Protein AF-A0A1E4Q6E5-F1 (afdb_monomer_lite)

Sequence (158 aa):
MPNKPRKTAEAQALTAAINAAEMKKAAVAAALGVSPGLVSQWASGRTPVPPDTAPPLAQLLGLPDPGTISARYRKVAATQTVTVTKATQPADLKKLEQAVVALEAETHELRAALLVMAAVMKQHRPAEAAAAAAALHRQLPAKQRETGLLARILKVLE

Structure (mmCIF, N/CA/C/O backbone):
data_AF-A0A1E4Q6E5-F1
#
_entry.id   AF-A0A1E4Q6E5-F1
#
loop_
_atom_site.group_PDB
_atom_site.id
_atom_site.type_symbol
_atom_site.label_atom_id
_atom_site.label_alt_id
_atom_site.label_comp_id
_atom_site.label_asym_id
_atom_site.label_entity_id
_atom_site.label_seq_id
_atom_site.pdbx_PDB_ins_code
_atom_site.Cartn_x
_atom_site.Cartn_y
_atom_site.Cartn_z
_atom_site.occupancy
_atom_site.B_iso_or_equiv
_atom_site.auth_seq_id
_atom_site.auth_comp_id
_atom_site.auth_asym_id
_atom_site.auth_atom_id
_atom_site.pdbx_PDB_model_num
ATOM 1 N N . MET A 1 1 ? -13.728 -20.146 47.454 1.00 41.78 1 MET A N 1
ATOM 2 C CA . MET A 1 1 ? -14.135 -19.736 46.087 1.00 41.78 1 MET A CA 1
ATOM 3 C C . MET A 1 1 ? -12.882 -19.639 45.223 1.00 41.78 1 MET A C 1
ATOM 5 O O . MET A 1 1 ? -11.941 -19.005 45.687 1.00 41.78 1 MET A O 1
ATOM 9 N N . PRO A 1 2 ? -12.796 -20.266 44.037 1.00 43.66 2 PRO A N 1
ATOM 10 C CA . PRO A 1 2 ? -11.593 -20.161 43.215 1.00 43.66 2 PRO A CA 1
ATOM 11 C C . PRO A 1 2 ? -11.468 -18.737 42.654 1.00 43.66 2 PRO A C 1
ATOM 13 O O . PRO A 1 2 ? -12.396 -18.210 42.039 1.00 43.66 2 PRO A O 1
ATOM 16 N N . ASN A 1 3 ? -10.323 -18.109 42.920 1.00 46.25 3 ASN A N 1
ATOM 17 C CA . ASN A 1 3 ? -9.972 -16.756 42.502 1.00 46.25 3 ASN A CA 1
ATOM 18 C C . ASN A 1 3 ? -9.888 -16.711 40.964 1.00 46.25 3 ASN A C 1
ATOM 20 O O . ASN A 1 3 ? -8.966 -17.277 40.377 1.00 46.25 3 ASN A O 1
ATOM 24 N N . LYS A 1 4 ? -10.882 -16.112 40.291 1.00 55.19 4 LYS A N 1
ATOM 25 C CA . LYS A 1 4 ? -10.839 -15.942 38.830 1.00 55.19 4 LYS A CA 1
ATOM 26 C C . LYS A 1 4 ? -9.625 -15.062 38.502 1.00 55.19 4 LYS A C 1
ATOM 28 O O . LYS A 1 4 ? -9.512 -13.988 39.091 1.00 55.19 4 LYS A O 1
ATOM 33 N N . PRO A 1 5 ? -8.732 -15.467 37.583 1.00 56.28 5 PRO A N 1
ATOM 34 C CA . PRO A 1 5 ? -7.579 -14.650 37.233 1.00 56.28 5 PRO A CA 1
ATOM 35 C C . PRO A 1 5 ? -8.049 -13.265 36.778 1.00 56.28 5 PRO A C 1
ATOM 37 O O . PRO A 1 5 ? -8.998 -13.139 35.997 1.00 56.28 5 PRO A O 1
ATOM 40 N N . ARG A 1 6 ? -7.408 -12.220 37.308 1.00 66.81 6 ARG A N 1
ATOM 41 C CA . ARG A 1 6 ? -7.740 -10.827 37.005 1.00 66.81 6 ARG A CA 1
ATOM 42 C C . ARG A 1 6 ? -7.512 -10.594 35.509 1.00 66.81 6 ARG A C 1
ATOM 44 O O . ARG A 1 6 ? -6.384 -10.694 35.037 1.00 66.81 6 ARG A O 1
ATOM 51 N N . LYS A 1 7 ? -8.587 -10.317 34.762 1.00 77.12 7 LYS A N 1
ATOM 52 C CA . LYS A 1 7 ? -8.506 -9.975 33.332 1.00 77.12 7 LYS A CA 1
ATOM 53 C C . LYS A 1 7 ? -7.552 -8.796 33.129 1.00 77.12 7 LYS A C 1
ATOM 55 O O . LYS A 1 7 ? -7.599 -7.854 33.923 1.00 77.12 7 LYS A O 1
ATOM 60 N N . THR A 1 8 ? -6.757 -8.820 32.059 1.00 86.38 8 THR A N 1
ATOM 61 C CA . THR A 1 8 ? -5.918 -7.674 31.673 1.00 86.38 8 THR A CA 1
ATOM 62 C C . THR A 1 8 ? -6.781 -6.447 31.363 1.00 86.38 8 THR A C 1
ATOM 64 O O . THR A 1 8 ? -7.965 -6.586 31.041 1.00 86.38 8 THR A O 1
ATOM 67 N N . ALA A 1 9 ? -6.204 -5.247 31.459 1.00 86.56 9 ALA A N 1
ATOM 68 C CA . ALA A 1 9 ? -6.921 -4.004 31.173 1.00 86.56 9 ALA A CA 1
ATOM 69 C C . ALA A 1 9 ? -7.485 -3.994 29.740 1.00 86.56 9 ALA A C 1
ATOM 71 O O . ALA A 1 9 ? -8.630 -3.608 29.530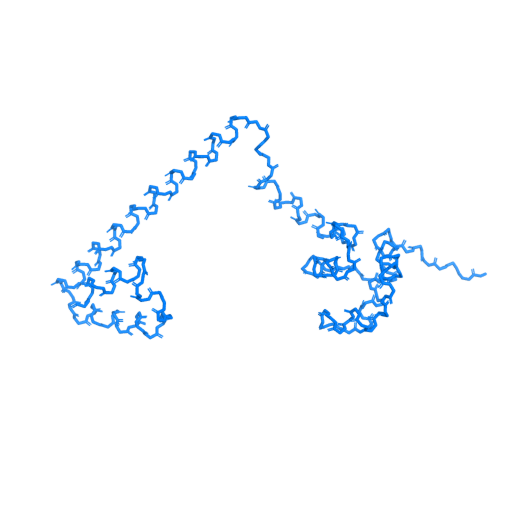 1.00 86.56 9 ALA A O 1
ATOM 72 N N . GLU A 1 10 ? -6.732 -4.528 28.776 1.00 90.12 10 GLU A N 1
ATOM 73 C CA . GLU A 1 10 ? -7.139 -4.643 27.374 1.00 90.12 10 GLU A CA 1
ATOM 74 C C . GLU A 1 10 ? -8.318 -5.606 27.199 1.00 90.12 10 GLU A C 1
ATOM 76 O O . GLU A 1 10 ? -9.255 -5.321 26.460 1.00 90.12 10 GLU A O 1
ATOM 81 N N . ALA A 1 11 ? -8.314 -6.741 27.904 1.00 90.44 11 ALA A N 1
ATOM 82 C CA . ALA A 1 11 ? -9.408 -7.708 27.842 1.00 90.44 11 ALA A CA 1
ATOM 83 C C . ALA A 1 11 ? -10.691 -7.168 28.492 1.00 90.44 11 ALA A C 1
ATOM 85 O O . ALA A 1 11 ? -11.801 -7.486 28.051 1.00 90.44 11 ALA A O 1
ATOM 86 N N . GLN A 1 12 ? -10.551 -6.350 29.541 1.00 91.12 12 GLN A N 1
ATOM 87 C CA . GLN A 1 12 ? -11.666 -5.628 30.152 1.00 91.12 12 GLN A CA 1
ATOM 88 C C . GLN A 1 12 ? -12.218 -4.569 29.196 1.00 91.12 12 GLN A C 1
ATOM 90 O O . GLN A 1 12 ? -13.422 -4.572 28.953 1.00 91.12 12 GLN A O 1
ATOM 95 N N . ALA A 1 13 ? -11.350 -3.750 28.594 1.00 90.88 13 ALA A N 1
ATOM 96 C CA . ALA A 1 13 ? -11.724 -2.749 27.598 1.00 90.88 13 ALA A CA 1
ATOM 97 C C . ALA A 1 13 ? -12.431 -3.385 26.394 1.00 90.88 13 ALA A C 1
ATOM 99 O O . ALA A 1 13 ? -13.506 -2.940 26.007 1.00 90.88 13 ALA A O 1
ATOM 100 N N . LEU A 1 14 ? -11.901 -4.495 25.872 1.00 91.31 14 LEU A N 1
ATOM 101 C CA . LEU A 1 14 ? -12.527 -5.242 24.784 1.00 91.31 14 LEU A CA 1
ATOM 102 C C . LEU A 1 14 ? -13.898 -5.800 25.185 1.00 91.31 14 LEU A C 1
ATOM 104 O O . LEU A 1 14 ? -14.845 -5.730 24.409 1.00 91.31 14 LEU A O 1
ATOM 108 N N . THR A 1 15 ? -14.029 -6.349 26.397 1.00 91.94 15 THR A N 1
ATOM 109 C CA . THR A 1 15 ? -15.328 -6.843 26.885 1.00 91.94 15 THR A CA 1
ATOM 110 C C . THR A 1 15 ? -16.342 -5.702 26.991 1.00 91.94 15 THR A C 1
ATOM 112 O O . THR A 1 15 ? -17.484 -5.868 26.572 1.00 91.94 15 THR A O 1
ATOM 115 N N . ALA A 1 16 ? -15.930 -4.552 27.530 1.00 91.31 16 ALA A N 1
ATOM 116 C CA . ALA A 1 16 ? -16.781 -3.376 27.651 1.00 91.31 16 ALA A CA 1
ATOM 117 C C . ALA A 1 16 ? -17.204 -2.841 26.276 1.00 91.31 16 ALA A C 1
ATOM 119 O O . ALA A 1 16 ? -18.380 -2.566 26.078 1.00 91.31 16 ALA A O 1
ATOM 120 N N . ALA A 1 17 ? -16.280 -2.781 25.316 1.00 90.75 17 ALA A N 1
ATOM 121 C CA . ALA A 1 17 ? -16.548 -2.324 23.957 1.00 90.75 17 ALA A CA 1
ATOM 122 C C . ALA A 1 17 ? -17.511 -3.248 23.197 1.00 90.75 17 ALA A C 1
ATOM 124 O O . ALA A 1 17 ? -18.442 -2.769 22.562 1.00 90.75 17 ALA A O 1
ATOM 125 N N . ILE A 1 18 ? -17.351 -4.572 23.318 1.00 91.25 18 ILE A N 1
ATOM 126 C CA . ILE A 1 18 ? -18.290 -5.543 22.727 1.00 91.25 18 ILE A CA 1
ATOM 127 C C . ILE A 1 18 ? -19.698 -5.364 23.306 1.00 91.25 18 ILE A C 1
ATOM 129 O O . ILE A 1 18 ? -20.674 -5.407 22.561 1.00 91.25 18 ILE A O 1
ATOM 133 N N . ASN A 1 19 ? -19.801 -5.150 24.621 1.00 91.50 19 ASN A N 1
ATOM 134 C CA . ASN A 1 19 ? -21.086 -4.926 25.277 1.00 91.50 19 ASN A CA 1
ATOM 135 C C . ASN A 1 19 ? -21.708 -3.579 24.877 1.00 91.50 19 ASN A C 1
ATOM 137 O O . ASN A 1 19 ? -22.906 -3.528 24.633 1.00 91.50 19 ASN A O 1
ATOM 141 N N . ALA A 1 20 ? -20.908 -2.512 24.793 1.00 89.56 20 ALA A N 1
ATOM 142 C CA . ALA A 1 20 ? -21.362 -1.179 24.398 1.00 89.56 20 ALA A CA 1
ATOM 143 C C . ALA A 1 20 ? -21.815 -1.123 22.931 1.00 89.56 20 ALA A C 1
ATOM 145 O O . ALA A 1 20 ? -22.744 -0.394 22.609 1.00 89.56 20 ALA A O 1
ATOM 146 N N . ALA A 1 21 ? -21.195 -1.922 22.061 1.00 87.50 21 ALA A N 1
ATOM 147 C CA . ALA A 1 21 ? -21.616 -2.096 20.674 1.00 87.50 21 ALA A CA 1
ATOM 148 C C . ALA A 1 21 ? -22.818 -3.054 20.521 1.00 87.50 21 ALA A C 1
ATOM 150 O O . ALA A 1 21 ? -23.225 -3.342 19.399 1.00 87.50 21 ALA A O 1
ATOM 151 N N . GLU A 1 22 ? -23.337 -3.611 21.624 1.00 91.19 22 GLU A N 1
ATOM 152 C CA . GLU A 1 22 ? -24.423 -4.605 21.661 1.00 91.19 22 GLU A CA 1
ATOM 153 C C . GLU A 1 22 ? -24.189 -5.825 20.744 1.00 91.19 22 GLU A C 1
ATOM 155 O O . GLU A 1 22 ? -25.112 -6.523 20.316 1.00 91.19 22 GLU A O 1
ATOM 160 N N . MET A 1 23 ? -22.921 -6.135 20.457 1.00 87.81 23 MET A N 1
ATOM 161 C CA . MET A 1 23 ? -22.555 -7.204 19.538 1.00 87.81 23 MET A CA 1
ATOM 162 C C . MET A 1 23 ? -22.366 -8.531 20.266 1.00 87.81 23 MET A C 1
ATOM 164 O O . MET A 1 23 ? -21.691 -8.646 21.291 1.00 87.81 23 MET A O 1
ATOM 168 N N . LYS A 1 24 ? -22.866 -9.614 19.666 1.00 90.62 24 LYS A N 1
ATOM 169 C CA . LYS A 1 24 ? -22.491 -10.967 20.094 1.00 90.62 24 LYS A CA 1
ATOM 170 C C . LYS A 1 24 ? -21.067 -11.273 19.633 1.00 90.62 24 LYS A C 1
ATOM 172 O O . LYS A 1 24 ? -20.703 -10.991 18.495 1.00 90.62 24 LYS A O 1
ATOM 177 N N . LYS A 1 25 ? -20.287 -11.979 20.459 1.00 87.06 25 LYS A N 1
ATOM 178 C CA . LYS A 1 25 ? -18.923 -12.429 20.099 1.00 87.06 25 LYS A CA 1
ATOM 179 C C . LYS A 1 25 ? -18.864 -13.212 18.783 1.00 87.06 25 LYS A C 1
ATOM 181 O O . LYS A 1 25 ? -17.869 -13.127 18.077 1.00 87.06 25 LYS A O 1
ATOM 186 N N . ALA A 1 26 ? -19.921 -13.955 18.450 1.00 88.50 26 ALA A N 1
ATOM 187 C CA . ALA A 1 26 ? -20.032 -14.664 17.176 1.00 88.50 26 ALA A CA 1
ATOM 188 C C . ALA A 1 26 ? -20.164 -13.712 15.973 1.00 88.50 26 ALA A C 1
ATOM 190 O O . ALA A 1 26 ? -19.572 -13.974 14.933 1.00 88.50 26 ALA A O 1
ATOM 191 N N . ALA A 1 27 ? -20.876 -12.591 16.128 1.00 88.62 27 ALA A N 1
ATOM 192 C CA . ALA A 1 27 ? -20.986 -11.566 15.091 1.00 88.62 27 ALA A CA 1
ATOM 193 C C . ALA A 1 27 ? -19.651 -10.833 14.894 1.00 88.62 27 ALA A C 1
ATOM 195 O O . ALA A 1 27 ? -19.216 -10.642 13.765 1.00 88.62 27 ALA A O 1
ATOM 196 N N . VAL A 1 28 ? -18.955 -10.520 15.994 1.00 89.69 28 VAL A N 1
ATOM 197 C CA . VAL A 1 28 ? -17.590 -9.964 15.954 1.00 89.69 28 VAL A CA 1
ATOM 198 C C . VAL A 1 28 ? -16.631 -10.917 15.236 1.00 89.69 28 VAL A C 1
ATOM 200 O O . VAL A 1 28 ? -15.844 -10.498 14.395 1.00 89.69 28 VAL A O 1
ATOM 203 N N . ALA A 1 29 ? -16.718 -12.213 15.538 1.00 90.62 29 ALA A N 1
ATOM 204 C CA . ALA A 1 29 ? -15.892 -13.236 14.910 1.00 90.62 29 ALA A CA 1
ATOM 205 C C . ALA A 1 29 ? -16.151 -13.345 13.399 1.00 90.62 29 ALA A C 1
ATOM 207 O O . ALA A 1 29 ? -15.201 -13.360 12.621 1.00 90.62 29 ALA A O 1
ATOM 208 N N . ALA A 1 30 ? -17.424 -13.353 12.991 1.00 90.31 30 ALA A N 1
ATOM 209 C CA . ALA A 1 30 ? -17.822 -13.401 11.587 1.00 90.31 30 ALA A CA 1
ATOM 210 C C . ALA A 1 30 ? -17.331 -12.174 10.804 1.00 90.31 30 ALA A C 1
ATOM 212 O O . ALA A 1 30 ? -16.761 -12.329 9.729 1.00 90.31 30 ALA A O 1
ATOM 213 N N . ALA A 1 31 ? -17.480 -10.973 11.369 1.00 89.50 31 ALA A N 1
ATOM 214 C CA . ALA A 1 31 ? -17.026 -9.732 10.741 1.00 89.50 31 ALA A CA 1
ATOM 215 C C . ALA A 1 31 ? -15.499 -9.669 10.560 1.00 89.50 31 ALA A C 1
ATOM 217 O O . ALA A 1 31 ? -15.015 -9.040 9.625 1.00 89.50 31 ALA A O 1
ATOM 218 N N . LEU A 1 32 ? -14.740 -10.335 11.433 1.00 88.31 32 LEU A N 1
ATOM 219 C CA . LEU A 1 32 ? -13.276 -10.377 11.382 1.00 88.31 32 LEU A CA 1
ATOM 220 C C . LEU A 1 32 ? -12.714 -11.623 10.684 1.00 88.31 32 LEU A C 1
ATOM 222 O O . LEU A 1 32 ? -11.496 -11.762 10.595 1.00 88.31 32 LEU A O 1
ATOM 226 N N . GLY A 1 33 ? -13.564 -12.548 10.227 1.00 89.62 33 GLY A N 1
ATOM 227 C CA . GLY A 1 33 ? -13.124 -13.808 9.619 1.00 89.62 33 GLY A CA 1
ATOM 228 C C . GLY A 1 33 ? -12.360 -14.731 10.579 1.00 89.62 33 GLY A C 1
ATOM 229 O O . GLY A 1 33 ? -11.507 -15.503 10.147 1.00 89.62 33 GLY A O 1
ATOM 230 N N . VAL A 1 34 ? -12.636 -14.654 11.886 1.00 91.50 34 VAL A N 1
ATOM 231 C CA . VAL A 1 34 ? -11.973 -15.465 12.924 1.00 91.50 34 VAL A CA 1
ATOM 232 C C . VAL A 1 34 ? -12.952 -16.397 13.634 1.00 91.50 34 VAL A C 1
ATOM 234 O O . VAL A 1 34 ? -14.167 -16.281 13.500 1.00 91.50 34 VAL A O 1
ATOM 237 N N . SER A 1 35 ? -12.439 -17.333 14.438 1.00 91.25 35 SER A N 1
ATOM 238 C CA . SER A 1 35 ? -13.304 -18.218 15.224 1.00 91.25 35 SER A CA 1
ATOM 239 C C . SER A 1 35 ? -13.895 -17.503 16.461 1.00 91.25 35 SER A C 1
ATOM 241 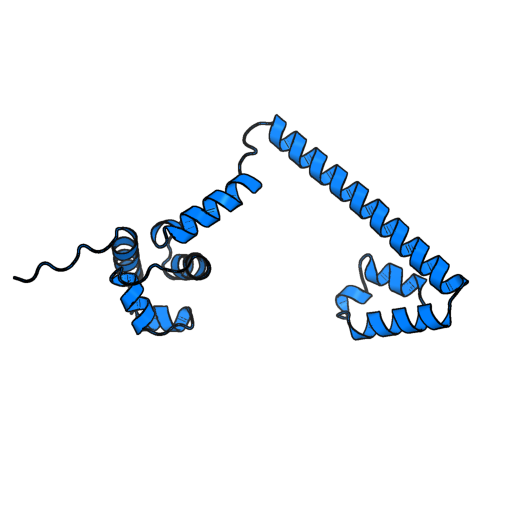O O . SER A 1 35 ? -13.197 -16.735 17.133 1.00 91.25 35 SER A O 1
ATOM 243 N N . PRO A 1 36 ? -15.152 -17.789 16.860 1.00 88.75 36 PRO A N 1
ATOM 244 C CA . PRO A 1 36 ? -15.748 -17.233 18.086 1.00 88.75 36 PRO A CA 1
ATOM 245 C C . PRO A 1 36 ? -14.982 -17.591 19.370 1.00 88.75 36 PRO A C 1
ATOM 247 O O . PRO A 1 36 ? -14.992 -16.843 20.357 1.00 88.75 36 PRO A O 1
ATOM 250 N N . GLY A 1 37 ? -14.295 -18.738 19.357 1.00 90.75 37 GLY A N 1
ATOM 251 C CA . GLY A 1 37 ? -13.405 -19.162 20.435 1.00 90.75 37 GLY A CA 1
ATOM 252 C C . GLY A 1 37 ? -12.225 -18.209 20.610 1.00 90.75 37 GLY A C 1
ATOM 253 O O . GLY A 1 37 ? -11.898 -17.854 21.741 1.00 90.75 37 GLY A O 1
ATOM 254 N N . LEU A 1 38 ? -11.648 -17.721 19.509 1.00 91.12 38 LEU A N 1
ATOM 255 C CA . LEU A 1 38 ? -10.535 -16.778 19.534 1.00 91.12 38 LEU A CA 1
ATOM 256 C C . LEU A 1 38 ? -10.955 -15.421 20.120 1.00 91.12 38 LEU A C 1
ATOM 258 O O . LEU A 1 38 ? -10.299 -14.914 21.028 1.00 91.12 38 LEU A O 1
ATOM 262 N N . VAL A 1 39 ? -12.123 -14.901 19.727 1.00 90.81 39 VAL A N 1
ATOM 263 C CA . VAL A 1 39 ? -12.701 -13.679 20.327 1.00 90.81 39 VAL A CA 1
ATOM 264 C C . VAL A 1 39 ? -12.938 -13.854 21.832 1.00 90.81 39 VAL A C 1
ATOM 266 O O . VAL A 1 39 ? -12.725 -12.937 22.629 1.00 90.81 39 VAL A O 1
ATOM 269 N N . SER A 1 40 ? -13.334 -15.053 22.263 1.00 91.19 40 SER A N 1
ATOM 270 C CA . SER A 1 40 ? -13.495 -15.364 23.687 1.00 91.19 40 SER A CA 1
ATOM 271 C C . SER A 1 40 ? -12.161 -15.416 24.438 1.00 91.19 40 SER A C 1
ATOM 273 O O . SER A 1 40 ? -12.094 -14.966 25.586 1.00 91.19 40 SER A O 1
ATOM 275 N N . GLN A 1 41 ? -11.094 -15.913 23.810 1.00 91.12 41 GLN A N 1
ATOM 276 C CA . GLN A 1 41 ? -9.739 -15.896 24.372 1.00 91.12 41 GLN A CA 1
ATOM 277 C C . GLN A 1 41 ? -9.215 -14.463 24.523 1.00 91.12 41 GLN A C 1
ATOM 279 O O . GLN A 1 41 ? -8.656 -14.136 25.571 1.00 91.12 41 GLN A O 1
ATOM 284 N N . TRP A 1 42 ? -9.491 -13.587 23.553 1.00 93.12 42 TRP A N 1
ATOM 285 C CA . TRP A 1 42 ? -9.176 -12.160 23.646 1.00 93.12 42 TRP A CA 1
ATOM 286 C C . TRP A 1 42 ? -9.939 -11.466 24.780 1.00 93.12 42 TRP A C 1
ATOM 288 O O . TRP A 1 42 ? -9.332 -10.864 25.661 1.00 93.12 42 TRP A O 1
ATOM 298 N N . ALA A 1 43 ? -11.264 -11.624 24.846 1.00 90.19 43 ALA A N 1
ATOM 299 C CA . ALA A 1 43 ? -12.104 -10.989 25.873 1.00 90.19 43 ALA A CA 1
ATOM 300 C C . ALA A 1 43 ? -11.877 -11.534 27.303 1.00 90.19 43 ALA A C 1
ATOM 302 O O . ALA A 1 43 ? -12.309 -10.941 28.299 1.00 90.19 43 ALA A O 1
ATOM 303 N N . SER A 1 44 ? -11.243 -12.701 27.428 1.00 88.75 44 SER A N 1
ATOM 304 C CA . SER A 1 44 ? -10.818 -13.270 28.715 1.00 88.75 44 SER A CA 1
ATOM 305 C C . SER A 1 44 ? -9.379 -12.910 29.084 1.00 88.75 44 SER A C 1
ATOM 307 O O . SER A 1 44 ? -9.000 -13.104 30.236 1.00 88.75 44 SER A O 1
ATOM 309 N N . GLY A 1 45 ? -8.597 -12.369 28.146 1.00 87.50 45 GLY A N 1
ATOM 310 C CA . GLY A 1 45 ? -7.188 -12.033 28.342 1.00 87.50 45 GLY A CA 1
ATOM 311 C C . GLY A 1 45 ? -6.247 -13.237 28.304 1.00 87.50 45 GLY A C 1
ATOM 312 O O . GLY A 1 45 ? -5.079 -13.093 28.645 1.00 87.50 45 GLY A O 1
ATOM 313 N N . ARG A 1 46 ? -6.727 -14.421 27.893 1.00 87.62 46 ARG A N 1
ATOM 314 C CA . ARG A 1 46 ? -5.886 -15.622 27.727 1.00 87.62 46 ARG A CA 1
ATOM 315 C C . ARG A 1 46 ? -4.892 -15.455 26.579 1.00 87.62 46 ARG A C 1
ATOM 317 O O . ARG A 1 46 ? -3.771 -15.945 26.658 1.00 87.62 46 ARG A O 1
ATOM 324 N N . THR A 1 47 ? -5.310 -14.747 25.537 1.00 89.06 47 THR A N 1
ATOM 325 C CA . THR A 1 47 ? -4.485 -14.421 24.376 1.00 89.06 47 THR A CA 1
ATOM 326 C C . THR A 1 47 ? -4.685 -12.942 24.061 1.00 89.06 47 THR A C 1
ATOM 328 O O . THR A 1 47 ? -5.826 -12.483 24.079 1.00 89.06 47 THR A O 1
ATOM 331 N N . PRO A 1 48 ? -3.623 -12.167 23.796 1.00 89.31 48 PRO A N 1
ATOM 332 C CA . PRO A 1 48 ? -3.768 -10.768 23.411 1.00 89.31 48 PRO A CA 1
ATOM 333 C C . PRO A 1 48 ? -4.335 -10.635 21.992 1.00 89.31 48 PRO A C 1
ATOM 335 O O . PRO A 1 48 ? -4.108 -11.500 21.144 1.00 89.31 48 PRO A O 1
ATOM 338 N N . VAL A 1 49 ? -5.015 -9.520 21.718 1.00 91.19 49 VAL A N 1
ATOM 339 C CA . VAL A 1 49 ? -5.430 -9.155 20.355 1.00 91.19 49 VAL A CA 1
ATOM 340 C C . VAL A 1 49 ? -4.178 -8.851 19.513 1.00 91.19 49 VAL A C 1
ATOM 342 O O . VAL A 1 49 ? -3.364 -8.012 19.930 1.00 91.19 49 VAL A O 1
ATOM 345 N N . PRO A 1 50 ? -3.986 -9.506 18.352 1.00 90.88 50 PRO A N 1
ATOM 346 C CA . PRO A 1 50 ? -2.866 -9.224 17.455 1.00 90.88 50 PRO A CA 1
ATOM 347 C C . PRO A 1 50 ? -2.864 -7.768 16.954 1.00 90.88 50 PRO A C 1
ATOM 349 O O . PRO A 1 50 ? -3.939 -7.182 16.822 1.00 90.88 50 PRO A O 1
ATOM 352 N N . PRO A 1 51 ? -1.691 -7.180 16.643 1.00 88.31 51 PRO A N 1
ATOM 353 C CA . PRO A 1 51 ? -1.598 -5.813 16.126 1.00 88.31 51 PRO A CA 1
ATOM 354 C C . PRO A 1 51 ? -2.445 -5.583 14.875 1.00 88.31 51 PRO A C 1
ATOM 356 O O . PRO A 1 51 ? -3.193 -4.617 14.836 1.00 88.31 51 PRO A O 1
ATOM 359 N N . ASP A 1 52 ? -2.397 -6.501 13.912 1.00 87.81 52 ASP A N 1
ATOM 360 C CA . ASP A 1 52 ? -3.083 -6.345 12.621 1.00 87.81 52 ASP A CA 1
ATOM 361 C C . ASP A 1 52 ? -4.608 -6.457 12.751 1.00 87.81 52 ASP A C 1
ATOM 363 O O . ASP A 1 52 ? -5.362 -5.885 11.970 1.00 87.81 52 ASP A O 1
ATOM 367 N N . THR A 1 53 ? -5.080 -7.170 13.777 1.00 91.88 53 THR A N 1
ATOM 368 C CA . THR A 1 53 ? -6.510 -7.331 14.066 1.00 91.88 5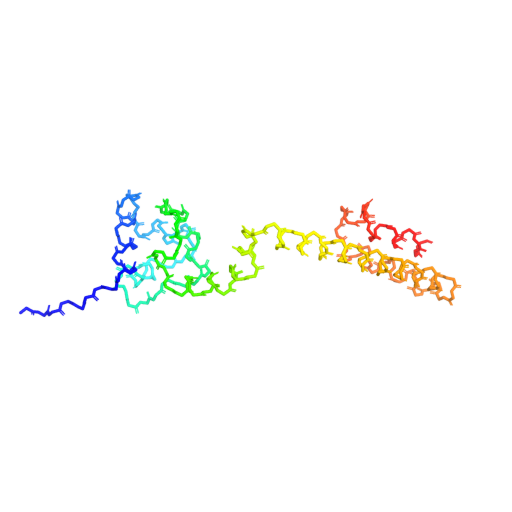3 THR A CA 1
ATOM 369 C C . THR A 1 53 ? -7.065 -6.190 14.917 1.00 91.88 53 THR A C 1
ATOM 371 O O . THR A 1 53 ? -8.276 -5.982 14.941 1.00 91.88 53 THR A O 1
ATOM 374 N N . ALA A 1 54 ? -6.215 -5.438 15.621 1.00 90.94 54 ALA A N 1
ATOM 375 C CA . ALA A 1 54 ? -6.672 -4.392 16.526 1.00 90.94 54 ALA A CA 1
ATOM 376 C C . ALA A 1 54 ? -7.398 -3.242 15.797 1.00 90.94 54 ALA A C 1
ATOM 378 O O . ALA A 1 54 ? -8.489 -2.902 16.251 1.00 90.94 54 ALA A O 1
ATOM 379 N N . PRO A 1 55 ? -6.898 -2.674 14.675 1.00 91.94 55 PRO A N 1
ATOM 380 C CA . PRO A 1 55 ? -7.615 -1.634 13.933 1.00 91.94 55 PRO A CA 1
ATOM 381 C C . PRO A 1 55 ? -9.002 -2.043 13.418 1.00 91.94 55 PRO A C 1
ATOM 383 O O . PRO A 1 55 ? -9.959 -1.339 13.743 1.00 91.94 55 PRO A O 1
ATOM 386 N N . PRO A 1 56 ? -9.176 -3.163 12.682 1.00 91.81 56 PRO A N 1
ATOM 387 C CA . PRO A 1 56 ? -10.500 -3.544 12.192 1.00 91.81 56 PRO A CA 1
ATOM 388 C C . PRO A 1 56 ? -11.459 -3.902 13.335 1.00 91.81 56 PRO A C 1
ATOM 390 O O . PRO A 1 56 ? -12.643 -3.583 13.265 1.00 91.81 56 PRO A O 1
ATOM 393 N N . LEU A 1 57 ? -10.964 -4.502 14.425 1.00 92.38 57 LEU A N 1
ATOM 394 C CA . LEU A 1 57 ? -11.775 -4.776 15.613 1.00 92.38 57 LEU A CA 1
ATOM 395 C C . LEU A 1 57 ? -12.197 -3.485 16.332 1.00 92.38 57 LEU A C 1
ATOM 397 O O . LEU A 1 57 ? -13.340 -3.380 16.760 1.00 92.38 57 LEU A O 1
ATOM 401 N N . ALA A 1 58 ? -11.307 -2.499 16.452 1.00 91.56 58 ALA A N 1
ATOM 402 C CA . ALA A 1 58 ? -11.630 -1.201 17.037 1.00 91.56 58 ALA A CA 1
ATOM 403 C C . ALA A 1 58 ? -12.670 -0.452 16.197 1.00 91.56 58 ALA A C 1
ATOM 405 O O . ALA A 1 58 ? -13.652 0.031 16.750 1.00 91.56 58 ALA A O 1
ATOM 406 N N . GLN A 1 59 ? -12.512 -0.440 14.870 1.00 92.06 59 GLN A N 1
ATOM 407 C CA . GLN A 1 59 ? -13.477 0.163 13.951 1.00 92.06 59 GLN A CA 1
ATOM 408 C C . GLN A 1 59 ? -14.855 -0.495 14.065 1.00 92.06 59 GLN A C 1
ATOM 410 O O . GLN A 1 59 ? -15.860 0.203 14.175 1.00 92.06 59 GLN A O 1
ATOM 415 N N . LEU A 1 60 ? -14.900 -1.830 14.096 1.00 92.12 60 LEU A N 1
ATOM 416 C CA . LEU A 1 60 ? -16.142 -2.586 14.254 1.00 92.12 60 LEU A CA 1
ATOM 417 C C . LEU A 1 60 ? -16.857 -2.267 15.574 1.00 92.12 60 LEU A C 1
ATOM 419 O O . LEU A 1 60 ? -18.081 -2.233 15.621 1.00 92.12 60 LEU A O 1
ATOM 423 N N . LEU A 1 61 ? -16.091 -2.035 16.640 1.00 90.81 61 LEU A N 1
ATOM 424 C CA . LEU A 1 61 ? -16.607 -1.732 17.974 1.00 90.81 61 LEU A CA 1
ATOM 425 C C . LEU A 1 61 ? -16.781 -0.228 18.243 1.00 90.81 61 LEU A C 1
ATOM 427 O O . LEU A 1 61 ? -17.095 0.146 19.371 1.00 90.81 61 LEU A O 1
ATOM 431 N N . GLY A 1 62 ? -16.553 0.637 17.249 1.00 88.69 62 GLY A N 1
ATOM 432 C CA . GLY A 1 62 ? -16.655 2.091 17.404 1.00 88.69 62 GLY A CA 1
ATOM 433 C C . GLY A 1 62 ? -15.616 2.699 18.354 1.00 88.69 62 GLY A C 1
ATOM 434 O O . GLY A 1 62 ? -15.843 3.768 18.918 1.00 88.69 62 GLY A O 1
ATOM 435 N N . LEU A 1 63 ? -14.482 2.029 18.566 1.00 88.25 63 LEU A N 1
ATOM 436 C CA . LEU A 1 63 ? -13.400 2.526 19.409 1.00 88.25 63 LEU A CA 1
ATOM 437 C C . LEU A 1 63 ? -12.482 3.468 18.613 1.00 88.25 63 LEU A C 1
ATOM 439 O O . LEU A 1 63 ? -11.978 3.072 17.561 1.00 88.25 63 LEU A O 1
ATOM 443 N N . PRO A 1 64 ? -12.191 4.677 19.129 1.00 83.62 64 PRO A N 1
ATOM 444 C CA . PRO A 1 64 ? -11.345 5.645 18.431 1.00 83.62 64 PRO A CA 1
ATOM 445 C C . PRO A 1 64 ? -9.858 5.258 18.421 1.00 83.62 64 PRO A C 1
ATOM 447 O O . PRO A 1 64 ? -9.134 5.661 17.516 1.00 83.62 64 PRO A O 1
ATOM 450 N N . ASP A 1 65 ? -9.393 4.480 19.406 1.00 88.06 65 ASP A N 1
ATOM 451 C CA . ASP A 1 65 ? -7.996 4.041 19.508 1.00 88.06 65 ASP A CA 1
ATOM 452 C C . ASP A 1 65 ? -7.888 2.507 19.630 1.00 88.06 65 ASP A C 1
ATOM 454 O O . ASP A 1 65 ? -8.267 1.948 20.668 1.00 88.06 65 ASP A O 1
ATOM 458 N N . PRO A 1 66 ? -7.301 1.803 18.640 1.00 89.88 66 PRO A N 1
ATOM 459 C CA . PRO A 1 66 ? -7.029 0.365 18.727 1.00 89.88 66 PRO A CA 1
ATOM 460 C C . PRO A 1 66 ? -6.027 -0.017 19.830 1.00 89.88 66 PRO A C 1
ATOM 462 O O . PRO A 1 66 ? -5.999 -1.164 20.292 1.00 89.88 66 PRO A O 1
ATOM 465 N N . GLY A 1 67 ? -5.218 0.934 20.305 1.00 89.94 67 GLY A N 1
ATOM 466 C CA . GLY A 1 67 ? -4.281 0.758 21.413 1.00 89.94 67 GLY A CA 1
ATOM 467 C C . GLY A 1 67 ? -4.954 0.449 22.753 1.00 89.94 67 GLY A C 1
ATOM 468 O O . GLY A 1 67 ? -4.298 -0.106 23.643 1.00 89.94 67 GLY A O 1
ATOM 469 N N . THR A 1 68 ? -6.249 0.739 22.892 1.00 90.81 68 THR A N 1
ATOM 470 C CA . THR A 1 68 ? -7.062 0.425 24.080 1.00 90.81 68 THR A CA 1
ATOM 471 C C . THR A 1 68 ? -7.287 -1.081 24.263 1.00 90.81 68 THR A C 1
ATOM 473 O O . THR A 1 68 ? -7.322 -1.565 25.393 1.00 90.81 68 THR A O 1
ATOM 476 N N . ILE A 1 69 ? -7.367 -1.835 23.161 1.00 91.44 69 ILE A N 1
ATOM 477 C CA . ILE A 1 69 ? -7.642 -3.284 23.146 1.00 91.44 69 ILE A CA 1
ATOM 478 C C . ILE A 1 69 ? -6.419 -4.133 22.774 1.00 91.44 69 ILE A C 1
ATOM 480 O O . ILE A 1 69 ? -6.447 -5.356 22.916 1.00 91.44 69 ILE A O 1
ATOM 484 N N . SER A 1 70 ? -5.324 -3.508 22.327 1.00 92.75 70 SER A N 1
ATOM 485 C CA . SER A 1 70 ? -4.062 -4.195 22.048 1.00 92.75 70 SER A CA 1
ATOM 486 C C . SER A 1 70 ? -2.842 -3.377 22.472 1.00 92.75 70 SER A C 1
ATOM 488 O O . SER A 1 70 ? -2.419 -2.427 21.811 1.00 92.75 70 SER A O 1
ATOM 490 N N . ALA A 1 71 ? -2.182 -3.815 23.547 1.00 88.81 71 ALA A N 1
ATOM 491 C CA . ALA A 1 71 ? -0.897 -3.257 23.965 1.00 88.81 71 ALA A CA 1
ATOM 492 C C . ALA A 1 71 ? 0.208 -3.465 22.914 1.00 88.81 71 ALA A C 1
ATOM 494 O O . ALA A 1 71 ? 1.107 -2.635 22.782 1.00 88.81 71 ALA A O 1
ATOM 495 N N . ARG A 1 72 ? 0.154 -4.571 22.155 1.00 87.25 72 ARG A N 1
ATOM 496 C CA . ARG A 1 72 ? 1.121 -4.839 21.080 1.00 87.25 72 ARG A CA 1
ATOM 497 C C . ARG A 1 72 ? 0.929 -3.873 19.916 1.00 87.25 72 ARG A C 1
ATOM 499 O O . ARG A 1 72 ? 1.927 -3.339 19.445 1.00 87.25 72 ARG A O 1
ATOM 506 N N . TYR A 1 73 ? -0.317 -3.589 19.526 1.00 88.94 73 TYR A N 1
ATOM 507 C CA . TYR A 1 73 ? -0.607 -2.525 18.565 1.00 88.94 73 TYR A CA 1
ATOM 508 C C . TYR A 1 73 ? -0.033 -1.191 19.039 1.00 88.94 73 TYR A C 1
ATOM 510 O O . TYR A 1 73 ? 0.698 -0.555 18.297 1.00 88.94 73 TYR A O 1
ATOM 518 N N . ARG A 1 74 ? -0.258 -0.816 20.306 1.00 88.88 74 ARG A N 1
ATOM 519 C CA . ARG A 1 74 ? 0.263 0.439 20.872 1.00 88.88 74 ARG A CA 1
ATOM 520 C C . ARG A 1 74 ? 1.787 0.562 20.747 1.00 88.88 74 ARG A C 1
ATOM 522 O O . ARG A 1 74 ? 2.286 1.634 20.431 1.00 88.88 74 ARG A O 1
ATOM 529 N N . LYS A 1 75 ? 2.526 -0.536 20.954 1.00 86.12 75 LYS A N 1
ATOM 530 C CA . LYS A 1 75 ? 3.989 -0.576 20.778 1.00 86.12 75 LYS A CA 1
ATOM 531 C C . LYS A 1 75 ? 4.404 -0.414 19.314 1.00 86.12 75 LYS A C 1
ATOM 533 O O . LYS A 1 75 ? 5.283 0.388 19.036 1.00 86.12 75 LYS A O 1
ATOM 538 N N . VAL A 1 76 ? 3.762 -1.138 18.393 1.00 83.69 76 VAL A N 1
ATOM 539 C CA . VAL A 1 76 ? 4.053 -1.051 16.949 1.00 83.69 76 VAL A CA 1
ATOM 540 C C . VAL A 1 76 ? 3.696 0.333 16.404 1.00 83.69 76 VAL A C 1
ATOM 542 O O . VAL A 1 76 ? 4.506 0.952 15.719 1.00 83.69 76 VAL A O 1
ATOM 545 N N . ALA A 1 77 ? 2.524 0.850 16.772 1.00 79.06 77 ALA A N 1
ATOM 546 C CA . ALA A 1 77 ? 2.070 2.183 16.415 1.00 79.06 77 ALA A CA 1
ATOM 547 C C . ALA A 1 77 ? 3.026 3.250 16.949 1.00 79.06 77 ALA A C 1
ATOM 549 O O . ALA A 1 77 ? 3.372 4.140 16.188 1.00 79.06 77 ALA A O 1
ATOM 550 N N . ALA A 1 78 ? 3.522 3.140 18.189 1.00 71.88 78 ALA A N 1
ATOM 551 C CA . ALA A 1 78 ? 4.530 4.054 18.737 1.00 71.88 78 ALA A CA 1
ATOM 552 C C . ALA A 1 78 ? 5.848 4.027 17.943 1.00 71.88 78 ALA A C 1
ATOM 554 O O . ALA A 1 78 ? 6.460 5.069 17.738 1.00 71.88 78 ALA A O 1
ATOM 555 N N . THR A 1 79 ? 6.276 2.865 17.443 1.00 65.19 79 THR A N 1
ATOM 556 C CA . THR A 1 79 ? 7.466 2.764 16.583 1.00 65.19 79 THR A CA 1
ATOM 557 C C . THR A 1 79 ? 7.234 3.374 15.195 1.00 65.19 79 THR A C 1
ATOM 559 O O . THR A 1 79 ? 8.139 4.005 14.662 1.00 65.19 79 THR A O 1
ATOM 562 N N . GLN A 1 80 ? 6.028 3.251 14.630 1.00 56.97 80 GLN A N 1
ATOM 563 C CA . GLN A 1 80 ? 5.679 3.814 13.314 1.00 56.97 80 GLN A CA 1
ATOM 564 C C . GLN A 1 80 ? 5.333 5.316 13.363 1.00 56.97 80 GLN A C 1
ATOM 566 O O . GLN A 1 80 ? 5.626 6.056 12.427 1.00 56.97 80 GLN A O 1
ATOM 571 N N . THR A 1 81 ? 4.765 5.809 14.468 1.00 47.50 81 THR A N 1
ATOM 572 C CA . THR A 1 81 ? 4.442 7.240 14.663 1.00 47.50 81 THR A CA 1
ATOM 573 C C . THR A 1 81 ? 5.674 8.098 14.925 1.00 47.50 81 THR A C 1
ATOM 575 O O . THR A 1 81 ? 5.653 9.294 14.622 1.00 47.50 81 THR A O 1
ATOM 578 N N . VAL A 1 82 ? 6.784 7.513 15.387 1.00 49.41 82 VAL A N 1
ATOM 579 C CA . VAL A 1 82 ? 8.080 8.213 15.432 1.00 49.41 82 VAL A CA 1
ATOM 580 C C . VAL A 1 82 ? 8.578 8.559 14.019 1.00 49.41 82 VAL A C 1
ATOM 582 O O . VAL A 1 82 ? 9.339 9.508 13.870 1.00 49.41 82 VAL A O 1
ATOM 585 N N . THR A 1 83 ? 8.091 7.884 12.971 1.00 44.97 83 THR A N 1
ATOM 586 C CA . THR A 1 83 ? 8.489 8.156 11.580 1.00 44.97 83 THR A CA 1
ATOM 587 C C . THR A 1 83 ? 7.590 9.175 10.864 1.00 44.97 83 THR A C 1
ATOM 589 O O . THR A 1 83 ? 8.019 9.732 9.861 1.00 44.97 83 THR A O 1
ATOM 592 N N . VAL A 1 84 ? 6.375 9.472 11.358 1.00 49.25 84 VAL A N 1
ATOM 593 C CA . VAL A 1 84 ? 5.414 10.340 10.626 1.00 49.25 84 VAL A CA 1
ATOM 594 C C . VAL A 1 84 ? 4.816 11.491 11.455 1.00 49.25 84 VAL A C 1
ATOM 596 O O . VAL A 1 84 ? 4.415 12.498 10.884 1.00 49.25 84 VAL A O 1
ATOM 599 N N . THR A 1 85 ? 4.786 11.432 12.792 1.00 44.59 85 THR A N 1
ATOM 600 C CA . THR A 1 85 ? 3.993 12.389 13.611 1.00 44.59 85 THR A CA 1
ATOM 601 C C . THR A 1 85 ? 4.782 13.265 14.585 1.00 44.59 85 THR A C 1
ATOM 603 O O . THR A 1 85 ? 4.220 13.764 15.557 1.00 44.59 85 THR A O 1
ATOM 606 N N . LYS A 1 86 ? 6.061 13.548 14.324 1.00 48.72 86 LYS A N 1
ATOM 607 C CA . LYS A 1 86 ? 6.755 14.638 15.030 1.00 48.72 86 LYS A CA 1
ATOM 608 C C . LYS A 1 86 ? 7.322 15.671 14.061 1.00 48.72 86 LYS A C 1
ATOM 610 O O . LYS A 1 86 ? 8.525 15.848 13.967 1.00 48.72 86 LYS A O 1
ATOM 615 N N . ALA A 1 87 ? 6.421 16.362 13.370 1.00 51.78 87 ALA A N 1
ATOM 616 C CA . ALA A 1 87 ? 6.696 17.675 12.799 1.00 51.78 87 ALA A CA 1
ATOM 617 C C . ALA A 1 87 ? 5.726 18.692 13.415 1.00 51.78 87 ALA A C 1
ATOM 619 O O . ALA A 1 87 ? 4.760 19.118 12.794 1.00 51.78 87 ALA A O 1
ATOM 620 N N . THR A 1 88 ? 5.933 19.018 14.693 1.00 53.72 88 THR A N 1
ATOM 621 C CA . THR A 1 88 ? 5.149 20.051 15.404 1.00 53.72 88 THR A CA 1
ATOM 622 C C . THR A 1 88 ? 5.904 21.384 15.467 1.00 53.72 88 THR A C 1
ATOM 624 O O . THR A 1 88 ? 5.409 22.349 16.039 1.00 53.72 88 THR A O 1
ATOM 627 N N . GLN A 1 89 ? 7.104 21.459 14.880 1.00 57.81 89 GLN A N 1
ATOM 628 C CA . GLN A 1 89 ? 7.885 22.688 14.760 1.00 57.81 89 GLN A CA 1
ATOM 629 C C . GLN A 1 89 ? 8.027 23.086 13.284 1.00 57.81 89 GLN A C 1
ATOM 631 O O . GLN A 1 89 ? 8.196 22.214 12.430 1.00 57.81 89 GLN A O 1
ATOM 636 N N . PRO A 1 90 ? 8.028 24.393 12.958 1.00 56.94 90 PRO A N 1
ATOM 637 C CA . PRO A 1 90 ? 8.188 24.873 11.581 1.00 56.94 90 PRO A CA 1
ATOM 638 C C . PRO A 1 90 ? 9.491 24.386 10.920 1.00 56.94 90 PRO A C 1
ATOM 640 O O . PRO A 1 90 ? 9.552 24.231 9.704 1.00 56.94 90 PRO A O 1
ATOM 643 N N . ALA A 1 91 ? 10.523 24.078 11.714 1.00 62.66 91 ALA A N 1
ATOM 644 C CA . ALA A 1 91 ? 11.769 23.489 11.227 1.00 62.66 91 ALA A CA 1
ATOM 645 C C . ALA A 1 91 ? 11.609 22.041 10.721 1.00 62.66 91 ALA A C 1
ATOM 647 O O . ALA A 1 91 ? 12.295 21.651 9.777 1.00 62.66 91 ALA A O 1
ATOM 648 N N . ASP A 1 92 ? 10.705 21.256 11.310 1.00 70.25 92 ASP A N 1
ATOM 649 C CA . ASP A 1 92 ? 10.456 19.869 10.907 1.00 70.25 92 ASP A CA 1
ATOM 650 C C . ASP A 1 92 ? 9.598 19.804 9.638 1.00 70.25 92 ASP A C 1
ATOM 652 O O . ASP A 1 92 ? 9.854 18.977 8.767 1.00 70.25 92 ASP A O 1
ATOM 656 N N . LEU A 1 93 ? 8.639 20.727 9.491 1.00 70.00 93 LEU A N 1
ATOM 657 C CA . LEU A 1 93 ? 7.875 20.902 8.252 1.00 70.00 93 LEU A CA 1
ATOM 658 C C . LEU A 1 93 ? 8.798 21.286 7.093 1.00 70.00 93 LEU A C 1
ATOM 660 O O . LEU A 1 93 ? 8.754 20.655 6.044 1.00 70.00 93 LEU A O 1
ATOM 664 N N . LYS A 1 94 ? 9.718 22.232 7.316 1.00 77.62 94 LYS A N 1
ATOM 665 C CA . LYS A 1 94 ? 10.708 22.625 6.307 1.00 77.62 94 LYS A CA 1
ATOM 666 C C . LYS A 1 94 ? 11.636 21.471 5.918 1.00 77.62 94 LYS A C 1
ATOM 668 O O . LYS A 1 94 ? 11.978 21.328 4.750 1.00 77.62 94 LYS A O 1
ATOM 673 N N . LYS A 1 95 ? 12.040 20.631 6.877 1.00 78.88 95 LYS A N 1
ATOM 674 C CA . LYS A 1 95 ? 12.824 19.418 6.590 1.00 78.88 95 LYS A CA 1
ATOM 675 C C . LYS A 1 95 ? 12.024 18.393 5.792 1.00 78.88 95 LYS A C 1
ATOM 677 O O . LYS A 1 95 ? 12.583 17.781 4.890 1.00 78.88 95 LYS A O 1
ATOM 682 N N . LEU A 1 96 ? 10.741 18.212 6.104 1.00 79.75 96 LEU A N 1
ATOM 683 C CA . LEU A 1 96 ? 9.863 17.316 5.355 1.00 79.75 96 LEU A CA 1
ATOM 684 C C . LEU A 1 96 ? 9.664 17.814 3.919 1.00 79.75 96 LEU A C 1
ATOM 686 O O . LEU A 1 96 ? 9.802 17.031 2.988 1.00 79.75 96 LEU A O 1
ATOM 690 N N . GLU A 1 97 ? 9.427 19.111 3.728 1.00 83.69 97 GLU A N 1
ATOM 691 C CA . GLU A 1 97 ? 9.347 19.741 2.405 1.00 83.69 97 GLU A CA 1
ATOM 692 C C . GLU A 1 97 ? 10.647 19.555 1.618 1.00 83.69 97 GLU A C 1
ATOM 694 O O . GLU A 1 97 ? 10.619 19.135 0.465 1.00 83.69 97 GLU A O 1
ATOM 699 N N . GLN A 1 98 ? 11.800 19.791 2.250 1.00 85.31 98 GLN A N 1
ATOM 700 C CA . GLN A 1 98 ? 13.105 19.557 1.629 1.00 85.31 98 GLN A CA 1
ATOM 701 C C . GLN A 1 98 ? 13.317 18.086 1.256 1.00 85.31 98 GLN A C 1
ATOM 703 O O . GLN A 1 98 ? 13.847 17.807 0.184 1.00 85.31 98 GLN A O 1
ATOM 708 N N . ALA A 1 99 ? 12.886 17.148 2.102 1.00 82.69 99 ALA A N 1
ATOM 709 C CA . ALA A 1 99 ? 12.969 15.720 1.816 1.00 82.69 99 ALA A CA 1
ATOM 710 C C . ALA A 1 99 ? 12.050 15.311 0.656 1.00 82.69 99 ALA A C 1
ATOM 712 O O . ALA A 1 99 ? 12.459 14.518 -0.187 1.00 82.69 99 ALA A O 1
ATOM 713 N N . VAL A 1 100 ? 10.840 15.873 0.570 1.00 88.12 100 VAL A N 1
ATOM 714 C CA . VAL A 1 100 ? 9.930 15.651 -0.564 1.00 88.12 100 VAL A CA 1
ATOM 715 C C . VAL A 1 100 ? 10.550 16.180 -1.855 1.00 88.12 100 VAL A C 1
ATOM 717 O O . VAL A 1 100 ? 10.609 15.440 -2.831 1.00 88.12 100 VAL A O 1
ATOM 720 N N . VAL A 1 101 ? 11.097 17.400 -1.851 1.00 90.75 101 VAL A N 1
ATOM 721 C CA . VAL A 1 101 ? 11.775 17.978 -3.024 1.00 90.75 101 VAL A CA 1
ATOM 722 C C . VAL A 1 101 ? 12.978 17.132 -3.451 1.00 90.75 101 VAL A C 1
ATOM 724 O O . VAL A 1 101 ? 13.163 16.884 -4.642 1.00 90.75 101 VAL A O 1
ATOM 727 N N . ALA A 1 102 ? 13.780 16.650 -2.499 1.00 88.25 102 ALA A N 1
ATOM 728 C CA . ALA A 1 102 ? 14.910 15.771 -2.793 1.00 88.25 102 ALA A CA 1
ATOM 729 C C . ALA A 1 102 ? 14.451 14.440 -3.416 1.00 88.25 102 ALA A C 1
ATOM 731 O O . ALA A 1 102 ? 14.968 14.039 -4.456 1.00 88.25 102 ALA A O 1
ATOM 732 N N . LEU A 1 103 ? 13.424 13.799 -2.848 1.00 87.06 103 LEU A N 1
ATOM 733 C CA . LEU A 1 103 ? 12.848 12.563 -3.388 1.00 87.06 103 LEU A CA 1
ATOM 734 C C . LEU A 1 103 ? 12.239 12.760 -4.782 1.00 87.06 103 LEU A C 1
ATOM 736 O O . LEU A 1 103 ? 12.327 11.871 -5.632 1.00 87.06 103 LEU A O 1
ATOM 740 N N . GLU A 1 104 ? 11.621 13.910 -5.043 1.00 91.88 104 GLU A N 1
ATOM 741 C CA . GLU A 1 104 ? 11.101 14.258 -6.365 1.00 91.88 104 GLU A CA 1
ATOM 742 C C . GLU A 1 104 ? 12.225 14.426 -7.391 1.00 91.88 104 GLU A C 1
ATOM 744 O O . GLU A 1 104 ? 12.094 13.925 -8.513 1.00 91.88 104 GLU A O 1
ATOM 749 N N . ALA A 1 105 ? 13.334 15.066 -7.006 1.00 90.19 105 ALA A N 1
ATOM 750 C CA . ALA A 1 105 ? 14.519 15.209 -7.845 1.00 90.19 105 ALA A CA 1
ATOM 751 C C . ALA A 1 105 ? 15.153 13.844 -8.161 1.00 90.19 105 ALA A C 1
ATOM 753 O O . ALA A 1 105 ? 15.312 13.509 -9.334 1.00 90.19 105 ALA A O 1
ATOM 754 N N . GLU A 1 106 ? 15.395 13.004 -7.151 1.00 91.38 106 GLU A N 1
ATOM 755 C CA . GLU A 1 106 ? 15.914 11.640 -7.334 1.00 91.38 106 GLU A CA 1
ATOM 756 C C . GLU A 1 106 ? 14.986 10.793 -8.220 1.00 91.38 106 GLU A C 1
ATOM 758 O O . GLU A 1 106 ? 15.425 10.081 -9.128 1.00 91.38 106 GLU A O 1
ATOM 763 N N . THR A 1 107 ? 13.669 10.912 -8.025 1.00 94.19 107 THR A N 1
ATOM 764 C CA . THR A 1 107 ? 12.681 10.234 -8.873 1.00 94.19 107 THR A CA 1
ATOM 765 C C . THR A 1 107 ? 12.744 10.739 -10.316 1.00 94.19 107 THR A C 1
ATOM 767 O O . THR A 1 107 ? 12.553 9.957 -11.251 1.00 94.19 107 THR A O 1
ATOM 770 N N .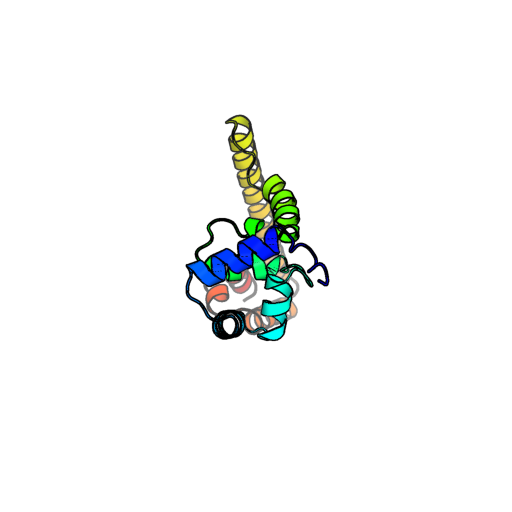 HIS A 1 108 ? 12.988 12.033 -10.534 1.00 93.38 108 HIS A N 1
ATOM 771 C CA . HIS A 1 108 ? 13.147 12.605 -11.869 1.00 93.38 108 HIS A CA 1
ATOM 772 C C . HIS A 1 108 ? 14.413 12.086 -12.561 1.00 93.38 108 HIS A C 1
ATOM 774 O O . HIS A 1 108 ? 14.341 11.672 -13.720 1.00 93.38 108 HIS A O 1
ATOM 780 N N . GLU A 1 109 ? 15.536 12.036 -11.848 1.00 94.25 109 GLU A N 1
ATOM 781 C CA . GLU A 1 109 ? 16.799 11.492 -12.353 1.00 94.25 109 GLU A CA 1
ATOM 782 C C . GLU A 1 109 ? 16.661 10.017 -12.735 1.00 94.25 109 GLU A C 1
ATOM 784 O O . GLU A 1 109 ? 17.016 9.625 -13.849 1.00 94.25 109 GLU A O 1
ATOM 789 N N . LEU A 1 110 ? 16.040 9.205 -11.873 1.00 95.88 110 LEU A N 1
ATOM 790 C CA . LEU A 1 110 ? 15.792 7.794 -12.159 1.00 95.88 110 LEU A CA 1
ATOM 791 C C . LEU A 1 110 ? 14.884 7.608 -13.385 1.00 95.88 110 LEU A C 1
ATOM 793 O O . LEU A 1 110 ? 15.133 6.742 -14.226 1.00 95.88 110 LEU A O 1
ATOM 797 N N . ARG A 1 111 ? 13.840 8.437 -13.527 1.00 95.88 111 ARG A N 1
ATOM 798 C CA . ARG A 1 111 ? 12.959 8.432 -14.709 1.00 95.88 111 ARG A CA 1
ATOM 799 C C . ARG A 1 111 ? 13.731 8.740 -15.988 1.00 95.88 111 ARG A C 1
ATOM 801 O O . ARG A 1 111 ? 13.518 8.062 -16.992 1.00 95.88 111 ARG A O 1
ATOM 808 N N . ALA A 1 112 ? 14.601 9.746 -15.956 1.00 94.94 112 ALA A N 1
ATOM 809 C CA . ALA A 1 112 ? 15.425 10.119 -17.099 1.00 94.94 112 ALA A CA 1
ATOM 810 C C . ALA A 1 112 ? 16.392 8.988 -17.473 1.00 94.94 112 ALA A C 1
ATOM 812 O O . ALA A 1 112 ? 16.433 8.585 -18.635 1.00 94.94 112 ALA A O 1
ATOM 813 N N . ALA A 1 113 ? 17.089 8.414 -16.490 1.00 97.19 113 ALA A N 1
ATOM 814 C CA . ALA A 1 113 ? 18.012 7.303 -16.701 1.00 97.19 113 ALA A CA 1
ATOM 815 C C . ALA A 1 113 ? 17.319 6.092 -17.344 1.00 97.19 113 ALA A C 1
ATOM 817 O O . ALA A 1 113 ? 17.804 5.567 -18.344 1.00 97.19 113 ALA A O 1
ATOM 818 N N . LEU A 1 114 ? 16.147 5.690 -16.841 1.00 96.94 114 LEU A N 1
ATOM 819 C CA . LEU A 1 114 ? 15.387 4.567 -17.400 1.00 96.94 114 LEU A CA 1
ATOM 820 C C . LEU A 1 114 ? 14.935 4.815 -18.844 1.00 96.9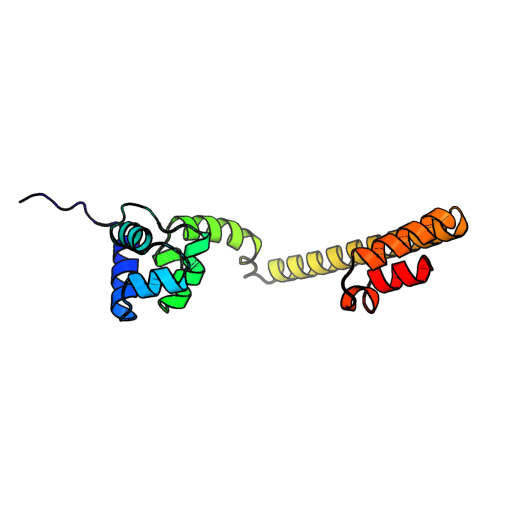4 114 LEU A C 1
ATOM 822 O O . LEU A 1 114 ? 14.990 3.902 -19.666 1.00 96.94 114 LEU A O 1
ATOM 826 N N . LEU A 1 115 ? 14.514 6.039 -19.175 1.00 97.31 115 LEU A N 1
ATOM 827 C CA . LEU A 1 115 ? 14.140 6.392 -20.547 1.00 97.31 115 LEU A CA 1
ATOM 828 C C . LEU A 1 115 ? 15.348 6.367 -21.489 1.00 97.31 115 LEU A C 1
ATOM 830 O O . LEU A 1 115 ? 15.236 5.855 -22.601 1.00 97.31 115 LEU A O 1
ATOM 834 N N . VAL A 1 116 ? 16.504 6.863 -21.042 1.00 97.44 116 VAL A N 1
ATOM 835 C CA . VAL A 1 116 ? 17.753 6.789 -21.813 1.00 97.44 116 VAL A CA 1
ATOM 836 C C . VAL A 1 116 ? 18.167 5.336 -22.021 1.00 97.44 116 VAL A C 1
ATOM 838 O O . VAL A 1 116 ? 18.467 4.949 -23.145 1.00 97.44 116 VAL A O 1
ATOM 841 N N . MET A 1 117 ? 18.120 4.503 -20.980 1.00 97.19 117 MET A N 1
ATOM 842 C CA . MET A 1 117 ? 18.427 3.076 -21.096 1.00 97.19 117 MET A CA 1
ATOM 843 C C . MET A 1 117 ? 17.491 2.370 -22.079 1.00 97.19 117 MET A C 1
ATOM 845 O O . MET A 1 117 ? 17.962 1.591 -22.903 1.00 97.19 117 MET A O 1
ATOM 849 N N . ALA A 1 118 ? 16.189 2.667 -22.042 1.00 96.88 118 ALA A N 1
ATOM 850 C CA . ALA A 1 118 ? 15.227 2.132 -23.001 1.00 96.88 118 ALA A CA 1
ATOM 851 C C . ALA A 1 118 ? 15.544 2.577 -24.439 1.00 96.88 118 ALA A C 1
ATOM 853 O O . ALA A 1 118 ? 15.508 1.758 -25.357 1.00 96.88 118 ALA A O 1
ATOM 854 N N . ALA A 1 119 ? 15.919 3.845 -24.640 1.00 96.56 119 ALA A N 1
ATOM 855 C CA . ALA A 1 119 ? 16.300 4.367 -25.951 1.00 96.56 119 ALA A CA 1
ATOM 856 C C . ALA A 1 119 ? 17.582 3.704 -26.483 1.00 96.56 119 ALA A C 1
ATOM 858 O O . ALA A 1 119 ? 17.611 3.241 -27.622 1.00 96.56 119 ALA A O 1
ATOM 859 N N . VAL A 1 120 ? 18.612 3.581 -25.641 1.00 97.50 120 VAL A N 1
ATOM 860 C CA . VAL A 1 120 ? 19.867 2.877 -25.954 1.00 97.50 120 VAL A CA 1
ATOM 861 C C . VAL A 1 120 ? 19.589 1.410 -26.290 1.00 97.50 120 VAL A C 1
ATOM 863 O O . VAL A 1 120 ? 20.117 0.885 -27.270 1.00 97.50 120 VAL A O 1
ATOM 866 N N . MET A 1 121 ? 18.721 0.747 -25.524 1.00 96.94 121 MET A N 1
ATOM 867 C CA . MET A 1 121 ? 18.315 -0.636 -25.771 1.00 96.94 121 MET A CA 1
ATOM 868 C C . MET A 1 121 ? 17.607 -0.782 -27.117 1.00 96.94 121 MET A C 1
ATOM 870 O O . MET A 1 121 ? 17.955 -1.675 -27.881 1.00 96.94 121 MET A O 1
ATOM 874 N N . LYS A 1 122 ? 16.677 0.114 -27.460 1.00 96.62 122 LYS A N 1
ATOM 875 C CA . LYS A 1 122 ? 16.030 0.109 -28.777 1.00 96.62 122 LYS A CA 1
ATOM 876 C C . LYS A 1 122 ? 17.027 0.336 -29.911 1.00 96.62 122 LYS A C 1
ATOM 878 O O . LYS A 1 122 ? 16.956 -0.349 -30.926 1.00 96.62 122 LYS A O 1
ATOM 883 N N . GLN A 1 123 ? 17.961 1.266 -29.733 1.00 96.19 123 GLN A N 1
ATOM 884 C CA . GLN A 1 123 ? 18.936 1.623 -30.759 1.00 96.19 123 GLN A CA 1
ATOM 885 C C . GLN A 1 123 ? 19.949 0.504 -31.027 1.00 96.19 123 GLN A C 1
ATOM 887 O O . GLN A 1 123 ? 20.274 0.235 -32.181 1.00 96.19 123 GLN A O 1
ATOM 892 N N . HIS A 1 124 ? 20.454 -0.145 -29.977 1.00 97.44 124 HIS A N 1
ATOM 893 C CA . HIS A 1 124 ? 21.564 -1.093 -30.094 1.00 97.44 124 HIS A CA 1
ATOM 894 C C . HIS A 1 124 ? 21.146 -2.565 -29.974 1.00 97.44 124 HIS A C 1
ATOM 896 O O . HIS A 1 124 ? 21.887 -3.441 -30.415 1.00 97.44 124 HIS A O 1
ATOM 902 N N . ARG A 1 125 ? 19.984 -2.863 -29.377 1.00 96.62 125 ARG A N 1
ATOM 903 C CA . ARG A 1 125 ? 19.483 -4.227 -29.103 1.00 96.62 125 ARG A CA 1
ATOM 904 C C . ARG A 1 125 ? 17.970 -4.341 -29.390 1.00 96.62 125 ARG A C 1
ATOM 906 O O . ARG A 1 125 ? 17.194 -4.675 -28.492 1.00 96.62 125 ARG A O 1
ATOM 913 N N . PRO A 1 126 ? 17.517 -4.108 -30.638 1.00 94.94 126 PRO A N 1
ATOM 914 C CA . PRO A 1 126 ? 16.092 -3.978 -30.964 1.00 94.94 126 PRO A CA 1
ATOM 915 C C . PRO A 1 126 ? 15.263 -5.242 -30.684 1.00 94.94 126 PRO A C 1
ATOM 917 O O . PRO A 1 126 ? 14.119 -5.141 -30.247 1.00 94.94 126 PRO A O 1
ATOM 920 N N . ALA A 1 127 ? 15.837 -6.438 -30.868 1.00 95.50 127 ALA A N 1
ATOM 921 C CA . ALA A 1 127 ? 15.149 -7.693 -30.547 1.00 95.50 127 ALA A CA 1
ATOM 922 C C . ALA A 1 127 ? 14.835 -7.812 -29.045 1.00 95.50 127 ALA A C 1
ATOM 924 O O . ALA A 1 127 ? 13.759 -8.266 -28.655 1.00 95.50 127 ALA A O 1
ATOM 925 N N . GLU A 1 128 ? 15.754 -7.359 -28.193 1.00 95.50 128 GLU A N 1
ATOM 926 C CA . GLU A 1 128 ? 15.531 -7.345 -26.751 1.00 95.50 128 GLU A CA 1
ATOM 927 C C . GLU A 1 128 ? 14.568 -6.238 -26.349 1.00 95.50 128 GLU A C 1
ATOM 929 O O . GLU A 1 128 ? 13.742 -6.460 -25.467 1.00 95.50 128 GLU A O 1
ATOM 934 N N . ALA A 1 129 ? 14.630 -5.069 -26.994 1.00 96.31 129 ALA A N 1
ATOM 935 C CA . ALA A 1 129 ? 13.679 -3.986 -26.752 1.00 96.31 129 ALA A CA 1
ATOM 936 C C . ALA A 1 129 ? 12.235 -4.442 -27.022 1.00 96.31 129 ALA A C 1
ATOM 938 O O . ALA A 1 129 ? 11.358 -4.248 -26.179 1.00 96.31 129 ALA A O 1
ATOM 939 N N . ALA A 1 130 ? 12.006 -5.155 -28.131 1.00 95.50 130 ALA A N 1
ATOM 940 C CA . ALA A 1 130 ? 10.711 -5.752 -28.447 1.00 95.50 130 ALA A CA 1
ATOM 941 C C . ALA A 1 130 ? 10.286 -6.811 -27.412 1.00 95.50 130 ALA A C 1
ATOM 943 O O . ALA A 1 130 ? 9.131 -6.836 -26.978 1.00 95.50 130 ALA A O 1
ATOM 944 N N . ALA A 1 131 ? 11.215 -7.661 -26.960 1.00 96.31 131 ALA A N 1
ATOM 945 C CA . ALA A 1 131 ? 10.940 -8.642 -25.910 1.00 96.31 131 ALA A CA 1
ATOM 946 C C . ALA A 1 131 ? 10.582 -7.973 -24.570 1.00 96.31 131 ALA A C 1
ATOM 948 O O . ALA A 1 131 ? 9.661 -8.423 -23.882 1.00 96.31 131 ALA A O 1
ATOM 949 N N . ALA A 1 132 ? 11.265 -6.881 -24.217 1.00 95.12 132 ALA A N 1
ATOM 950 C CA . ALA A 1 132 ? 10.987 -6.085 -23.029 1.00 95.12 132 ALA A CA 1
ATOM 951 C C . ALA A 1 132 ? 9.607 -5.416 -23.116 1.00 95.12 132 ALA A C 1
ATOM 953 O O . ALA A 1 132 ? 8.822 -5.535 -22.176 1.00 95.12 132 ALA A O 1
ATOM 954 N N . ALA A 1 133 ? 9.257 -4.804 -24.253 1.00 95.94 133 ALA A N 1
ATOM 955 C CA . ALA A 1 133 ? 7.924 -4.243 -24.481 1.00 95.94 133 ALA A CA 1
ATOM 956 C C . ALA A 1 133 ? 6.827 -5.315 -24.346 1.00 95.94 133 ALA A C 1
ATOM 958 O O . ALA A 1 133 ? 5.848 -5.125 -23.622 1.00 95.94 133 ALA A O 1
ATOM 959 N N . ALA A 1 134 ? 7.019 -6.492 -24.949 1.00 96.00 134 ALA A N 1
ATOM 960 C CA . ALA A 1 134 ? 6.081 -7.609 -24.837 1.00 96.00 134 ALA A CA 1
ATOM 961 C C . ALA A 1 134 ? 5.959 -8.148 -23.399 1.00 96.00 134 ALA A C 1
ATOM 963 O O . ALA A 1 134 ? 4.880 -8.559 -22.966 1.00 96.00 134 ALA A O 1
ATOM 964 N N . ALA A 1 135 ? 7.051 -8.173 -22.630 1.00 95.69 135 ALA A N 1
ATOM 965 C CA . ALA A 1 135 ? 7.014 -8.535 -21.215 1.00 95.69 135 ALA A CA 1
ATOM 966 C C . ALA A 1 135 ? 6.223 -7.507 -20.392 1.00 95.69 135 ALA A C 1
ATOM 968 O O . ALA A 1 135 ? 5.350 -7.900 -19.617 1.00 95.69 135 ALA A O 1
ATOM 969 N N . LEU A 1 136 ? 6.457 -6.212 -20.616 1.00 94.31 136 LEU A N 1
ATOM 970 C CA . LEU A 1 136 ? 5.730 -5.130 -19.952 1.00 94.31 136 LEU A CA 1
ATOM 971 C C . LEU A 1 136 ? 4.231 -5.171 -20.280 1.00 94.31 136 LEU A C 1
ATOM 973 O O . LEU A 1 136 ? 3.413 -5.071 -19.371 1.00 94.31 136 LEU A O 1
ATOM 977 N N . HIS A 1 137 ? 3.845 -5.423 -21.535 1.00 93.94 137 HIS A N 1
ATOM 978 C CA . HIS A 1 137 ? 2.433 -5.600 -21.903 1.00 93.94 137 HIS A CA 1
ATOM 979 C C . HIS A 1 137 ? 1.753 -6.764 -21.181 1.00 93.94 137 HIS A C 1
ATOM 981 O O . HIS A 1 137 ? 0.583 -6.653 -20.824 1.00 93.94 137 HIS A O 1
ATOM 987 N N . ARG A 1 138 ? 2.474 -7.869 -20.956 1.00 95.38 138 ARG A N 1
ATOM 988 C CA . ARG A 1 138 ? 1.944 -9.053 -20.258 1.00 95.38 138 ARG A CA 1
ATOM 989 C C . ARG A 1 138 ? 1.823 -8.855 -18.750 1.00 95.38 138 ARG A C 1
ATOM 991 O O . ARG A 1 138 ? 0.916 -9.415 -18.146 1.00 95.38 138 ARG A O 1
ATOM 998 N N . GLN A 1 139 ? 2.747 -8.114 -18.145 1.00 94.44 139 GLN A N 1
ATOM 999 C CA . GLN A 1 139 ? 2.826 -7.972 -16.689 1.00 94.44 139 GLN A CA 1
ATOM 1000 C C . GLN A 1 139 ? 2.060 -6.757 -16.152 1.00 94.44 139 GLN A C 1
ATOM 1002 O O . GLN A 1 139 ? 1.697 -6.745 -14.977 1.00 94.44 139 GLN A O 1
ATOM 1007 N N . LEU A 1 140 ? 1.806 -5.739 -16.981 1.00 90.69 140 LEU A N 1
ATOM 1008 C CA . LEU A 1 140 ? 1.206 -4.485 -16.530 1.00 90.69 140 LEU A CA 1
ATOM 1009 C C . LEU A 1 140 ? -0.311 -4.406 -16.802 1.00 90.69 140 LEU A C 1
ATOM 1011 O O . LEU A 1 140 ? -0.759 -4.624 -17.933 1.00 90.69 140 LEU A O 1
ATOM 1015 N N . PRO A 1 141 ? -1.122 -3.986 -15.810 1.00 90.94 141 PRO A N 1
ATOM 1016 C CA . PRO A 1 141 ? -2.522 -3.618 -16.015 1.00 90.94 141 PRO A CA 1
ATOM 1017 C C . PRO A 1 141 ? -2.691 -2.529 -17.089 1.00 90.94 141 PRO A C 1
ATOM 1019 O O . PRO A 1 141 ? -1.864 -1.624 -17.193 1.00 90.94 141 PRO A O 1
ATOM 1022 N N . ALA A 1 142 ? -3.799 -2.552 -17.847 1.00 86.31 142 ALA A N 1
ATOM 1023 C CA . ALA A 1 142 ? -4.081 -1.594 -18.935 1.00 86.31 142 ALA A CA 1
ATOM 1024 C C . ALA A 1 142 ? -3.891 -0.121 -18.523 1.00 86.31 142 ALA A C 1
ATOM 1026 O O . ALA A 1 142 ? -3.155 0.616 -19.171 1.00 86.31 142 ALA A O 1
ATOM 1027 N N . LYS A 1 143 ? -4.419 0.263 -17.356 1.00 86.88 143 LYS A N 1
ATOM 1028 C CA . LYS A 1 143 ? -4.316 1.630 -16.820 1.00 86.88 143 LYS A CA 1
ATOM 1029 C C . LYS A 1 143 ? -2.870 2.138 -16.672 1.00 86.88 143 LYS A C 1
ATOM 1031 O O . LYS A 1 143 ? -2.614 3.330 -16.827 1.00 86.88 143 LYS A O 1
ATOM 1036 N N . GLN A 1 144 ? -1.923 1.246 -16.367 1.00 86.44 144 GLN A N 1
ATOM 1037 C CA . GLN A 1 144 ? -0.505 1.589 -16.188 1.00 86.44 144 GLN A CA 1
ATOM 1038 C C . GLN A 1 144 ? 0.264 1.672 -17.516 1.00 86.44 144 GLN A C 1
ATOM 1040 O O . GLN A 1 144 ? 1.352 2.241 -17.556 1.00 86.44 144 GLN A O 1
ATOM 1045 N N . ARG A 1 145 ? -0.298 1.129 -18.602 1.00 88.44 145 ARG A N 1
ATOM 1046 C CA . ARG A 1 145 ? 0.263 1.216 -19.959 1.00 88.44 145 ARG A CA 1
ATOM 1047 C C . ARG A 1 145 ? -0.104 2.521 -20.661 1.00 88.44 145 ARG A C 1
ATOM 1049 O O . ARG A 1 145 ? 0.588 2.935 -21.580 1.00 88.44 145 ARG A O 1
ATOM 1056 N N . GLU A 1 146 ? -1.158 3.181 -20.197 1.00 85.94 146 GLU A N 1
ATOM 1057 C CA . GLU A 1 146 ? -1.703 4.393 -20.816 1.00 85.94 146 GLU A CA 1
ATOM 1058 C C . GLU A 1 146 ? -1.187 5.686 -20.172 1.00 85.94 146 GLU A C 1
ATOM 1060 O O . GLU A 1 146 ? -1.203 6.744 -20.798 1.00 85.94 146 GLU A O 1
ATOM 1065 N N . THR A 1 147 ? -0.718 5.633 -18.920 1.00 87.75 147 THR A N 1
ATOM 1066 C CA . THR A 1 147 ? -0.321 6.831 -18.167 1.00 87.75 147 THR A CA 1
ATOM 1067 C C . THR A 1 147 ? 0.964 6.640 -17.360 1.00 87.75 147 THR A C 1
ATOM 1069 O O . THR A 1 147 ? 1.332 5.536 -16.963 1.00 87.75 147 THR A O 1
ATOM 1072 N N . GLY A 1 148 ? 1.666 7.746 -17.094 1.00 89.75 148 GLY A N 1
ATOM 1073 C CA . GLY A 1 148 ? 2.859 7.760 -16.243 1.00 89.75 148 GLY A CA 1
ATOM 1074 C C . GLY A 1 148 ? 4.156 7.327 -16.940 1.00 89.75 148 GLY A C 1
ATOM 1075 O O . GLY A 1 148 ? 4.297 7.433 -18.157 1.00 89.75 148 GLY A O 1
ATOM 1076 N N . LEU A 1 149 ? 5.145 6.899 -16.146 1.00 91.75 149 LEU A N 1
ATOM 1077 C C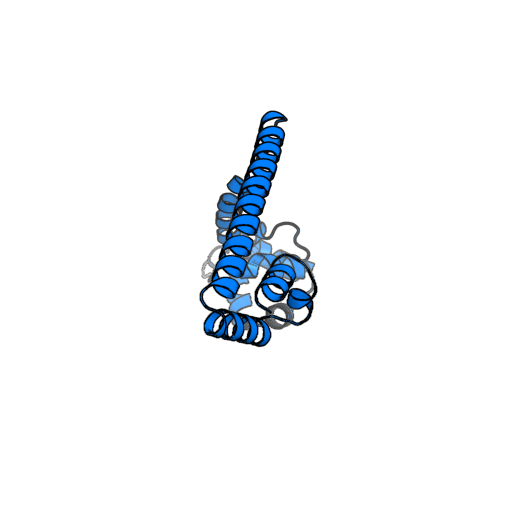A . LEU A 1 149 ? 6.488 6.545 -16.630 1.00 91.75 149 LEU A CA 1
ATOM 1078 C C . LEU A 1 149 ? 6.483 5.291 -17.512 1.00 91.75 149 LEU A C 1
ATOM 1080 O O . LEU A 1 149 ? 7.141 5.280 -18.546 1.00 91.75 149 LEU A O 1
ATOM 1084 N N . LEU A 1 150 ? 5.742 4.253 -17.120 1.00 93.31 150 LEU A N 1
ATOM 1085 C CA . LEU A 1 150 ? 5.724 2.970 -17.830 1.00 93.31 150 LEU A CA 1
ATOM 1086 C C . LEU A 1 150 ? 5.166 3.114 -19.249 1.00 93.31 150 LEU A C 1
ATOM 1088 O O . LEU A 1 150 ? 5.756 2.582 -20.183 1.00 93.31 150 LEU A O 1
ATOM 1092 N N . ALA A 1 151 ? 4.116 3.920 -19.428 1.00 93.12 151 ALA A N 1
ATOM 1093 C CA . ALA A 1 151 ? 3.600 4.291 -20.745 1.00 93.12 151 ALA A CA 1
ATOM 1094 C C . ALA A 1 151 ? 4.663 4.975 -21.626 1.00 93.12 151 ALA A C 1
ATOM 1096 O O . ALA A 1 151 ? 4.780 4.690 -22.816 1.00 93.12 151 ALA A O 1
ATOM 1097 N N . ARG A 1 152 ? 5.483 5.860 -21.040 1.00 95.00 152 ARG A N 1
ATOM 1098 C CA . ARG A 1 152 ? 6.580 6.529 -21.760 1.00 95.00 152 ARG A CA 1
ATOM 1099 C C . ARG A 1 152 ? 7.695 5.555 -22.127 1.00 95.00 152 ARG A C 1
ATOM 1101 O O . ARG A 1 152 ? 8.196 5.635 -23.239 1.00 95.00 152 ARG A O 1
ATOM 1108 N N . ILE A 1 153 ? 8.063 4.644 -21.225 1.00 96.44 153 ILE A N 1
ATOM 1109 C CA . ILE A 1 153 ? 9.067 3.605 -21.497 1.00 96.44 153 ILE A CA 1
ATOM 1110 C C . ILE A 1 153 ? 8.583 2.676 -22.613 1.00 96.44 153 ILE A C 1
ATOM 1112 O O . ILE A 1 153 ? 9.334 2.439 -23.551 1.00 96.44 153 ILE A O 1
ATOM 1116 N N . LEU A 1 154 ? 7.330 2.209 -22.563 1.00 95.06 154 LEU A N 1
ATOM 1117 C CA . LEU A 1 154 ? 6.729 1.399 -23.628 1.00 95.06 154 LEU A CA 1
ATOM 1118 C C . LEU A 1 154 ? 6.806 2.111 -24.981 1.00 95.06 154 LEU A C 1
ATOM 1120 O O . LEU A 1 154 ? 7.336 1.544 -25.927 1.00 95.06 154 LEU A O 1
ATOM 1124 N N . LYS A 1 155 ? 6.411 3.388 -25.034 1.00 94.62 155 LYS A N 1
ATOM 1125 C CA . LYS A 1 155 ? 6.516 4.211 -26.247 1.00 94.62 155 LYS A CA 1
ATOM 1126 C C . LYS A 1 155 ? 7.952 4.363 -26.764 1.00 94.62 155 LYS A C 1
ATOM 1128 O O . LYS A 1 155 ? 8.151 4.590 -27.950 1.00 94.62 155 LYS A O 1
ATOM 1133 N N . VAL A 1 156 ? 8.950 4.324 -25.881 1.00 96.38 156 VAL A N 1
ATOM 1134 C CA . VAL A 1 156 ? 10.362 4.374 -26.286 1.00 96.38 156 VAL A CA 1
ATOM 1135 C C . VAL A 1 156 ? 10.833 3.021 -26.804 1.00 96.38 156 VAL A C 1
ATOM 1137 O O . VAL A 1 156 ? 11.643 3.014 -27.720 1.00 96.38 156 VAL A O 1
ATOM 1140 N N . LEU A 1 157 ? 10.364 1.905 -26.239 1.00 94.56 157 LEU A N 1
ATOM 1141 C CA . LEU A 1 157 ? 10.779 0.549 -26.620 1.00 94.56 157 LEU A CA 1
ATOM 1142 C C . LEU A 1 157 ? 10.129 0.051 -27.921 1.00 94.56 157 LEU A C 1
ATOM 1144 O O . LEU A 1 157 ? 10.763 -0.717 -28.642 1.00 94.56 157 LEU A O 1
ATOM 1148 N N . GLU A 1 158 ? 8.900 0.482 -28.207 1.00 90.69 158 GLU A N 1
ATOM 1149 C CA . GLU A 1 158 ? 8.151 0.241 -29.457 1.00 90.69 158 GLU A CA 1
ATOM 1150 C C . GLU A 1 158 ? 8.628 1.169 -30.570 1.00 90.69 158 GLU A C 1
ATOM 1152 O O . GLU A 1 158 ? 9.099 0.706 -31.632 1.00 90.69 158 GLU A O 1
#

pLDDT: mean 85.93, std 13.44, range [41.78, 97.5]

Radius of gyration: 26.0 Å; chains: 1; bounding box: 46×45×77 Å

Secondary structure (DSSP, 8-state):
--------HHHHHHHHHHHHTT--HHHHHHHTTS-HHHHHHHHHTSSPPPTTTHHHHHHHTT-S-GGGT-HHHHHHHHHHHHHHS---SHHHHHHHHHHHHHHHHHHHHHHHHHHHHHHHHHHH-HHHHHHHHHHHHHHS-HHHHHSHHHHHHHHHH-

Foldseek 3Di:
DDDQPDADQLLCLLLVLCVVLVHDLCRLCVQQVHDSVVSVCLNRNVDADDLVSLVSSCVSSVHPDSCSNHVNVVVVVVVVCVVPPPPPDPVSVVVVVVVVVVVVVVVVVVLVVLLVVLLVCCVPPLVVLVVVLVVCVVPDDPVQCCDDSNVSSSVNSD